Protein AF-A0A6N8YBC1-F1 (afdb_monomer)

Foldseek 3Di:
DDDDDPDDDPDPDDDPPPCPPDPLADPVVQVPDAQPVPRAGKDKDDPVLLVVQQVCLVVQNWAFQLRHTDNDRAPTFIAGPVRQWTQGQDPSRTPSDNRRITGSD

Radius of gyration: 21.23 Å; Cα contacts (8 Å, |Δi|>4): 149; chains: 1; bounding box: 29×79×27 Å

Mean predicted aligned error: 10.03 Å

Secondary structure (DSSP, 8-state):
-----------------------SS-HHHHHH-B-TTT-PBEEEPPHHHHHHHHHHHHHT--B-TTS-B--S---EEEEETT-SEEEEEETTEE---GGG-EE--

pLDDT: mean 83.58, std 16.97, range [42.56, 97.44]

Sequence (105 aa):
MRAEVSLHPCPKGSLLKPLIPKPMIDKELLEILVCPETGEPLEEAGREIIVRLNELVELGTLVDRSGERVSEKIEGGLICRGGEYLYPVRENIPILLIENSIPVA

Structure (mmCIF, N/CA/C/O backbone):
data_AF-A0A6N8YBC1-F1
#
_entry.id   AF-A0A6N8YBC1-F1
#
loop_
_atom_site.group_PDB
_atom_site.id
_atom_site.type_symbol
_atom_site.label_atom_id
_atom_site.label_alt_id
_atom_site.label_comp_id
_atom_site.label_asym_id
_atom_site.label_entity_id
_atom_site.label_seq_id
_atom_site.pdbx_PDB_ins_code
_atom_site.Cartn_x
_atom_site.Cartn_y
_atom_site.Cartn_z
_atom_site.occupancy
_atom_site.B_iso_or_equiv
_atom_site.auth_seq_id
_atom_site.auth_comp_id
_atom_site.auth_asym_id
_atom_site.auth_atom_id
_atom_site.pdbx_PDB_model_num
ATOM 1 N N . MET A 1 1 ? 3.494 69.374 3.883 1.00 45.59 1 MET A N 1
ATOM 2 C CA . MET A 1 1 ? 3.813 69.048 2.475 1.00 45.59 1 MET A CA 1
ATOM 3 C C . MET A 1 1 ? 4.323 67.613 2.439 1.00 45.59 1 MET A C 1
ATOM 5 O O . MET A 1 1 ? 5.166 67.278 3.257 1.00 45.59 1 MET A O 1
ATOM 9 N N . ARG A 1 2 ? 3.692 66.765 1.620 1.00 48.91 2 ARG A N 1
ATOM 10 C CA . ARG A 1 2 ? 3.859 65.301 1.531 1.00 48.91 2 ARG A CA 1
ATOM 11 C C . ARG A 1 2 ? 5.191 64.913 0.868 1.00 48.91 2 ARG A C 1
ATOM 13 O O . ARG A 1 2 ? 5.552 65.565 -0.103 1.00 48.91 2 ARG A O 1
ATOM 20 N N . ALA A 1 3 ? 5.814 63.816 1.308 1.00 43.88 3 ALA A N 1
ATOM 21 C CA . ALA A 1 3 ? 6.739 63.016 0.497 1.00 43.88 3 ALA A CA 1
ATOM 22 C C . ALA A 1 3 ? 6.691 61.531 0.934 1.00 43.88 3 ALA A C 1
ATOM 24 O O . ALA A 1 3 ? 7.202 61.156 1.982 1.00 43.88 3 ALA A O 1
ATOM 25 N N . GLU A 1 4 ? 5.931 60.757 0.156 1.00 48.25 4 GLU A N 1
ATOM 26 C CA . GLU A 1 4 ? 6.206 59.397 -0.344 1.00 48.25 4 GLU A CA 1
ATOM 27 C C . GLU A 1 4 ? 6.733 58.310 0.617 1.00 48.25 4 GLU A C 1
ATOM 29 O O . GLU A 1 4 ? 7.930 58.127 0.813 1.00 48.25 4 GLU A O 1
ATOM 34 N N . VAL A 1 5 ? 5.812 57.464 1.096 1.00 52.84 5 VAL A N 1
ATOM 35 C CA . VAL A 1 5 ? 6.126 56.076 1.464 1.00 52.84 5 VAL A CA 1
ATOM 36 C C . VAL A 1 5 ? 6.085 55.255 0.176 1.00 52.84 5 VAL A C 1
ATOM 38 O O . VAL A 1 5 ? 5.021 55.099 -0.424 1.00 52.84 5 VAL A O 1
ATOM 41 N N . SER A 1 6 ? 7.240 54.751 -0.260 1.00 49.44 6 SER A N 1
ATOM 42 C CA . SER A 1 6 ? 7.355 53.828 -1.391 1.00 49.44 6 SER A CA 1
ATOM 43 C C . SER A 1 6 ? 6.683 52.496 -1.042 1.00 49.44 6 SER A C 1
ATOM 45 O O . SER A 1 6 ? 7.277 51.595 -0.442 1.00 49.44 6 SER A O 1
ATOM 47 N N . LEU A 1 7 ? 5.400 52.389 -1.385 1.00 53.28 7 LEU A N 1
ATOM 48 C CA . LEU A 1 7 ? 4.708 51.116 -1.493 1.00 53.28 7 LEU A CA 1
ATOM 49 C C . LEU A 1 7 ? 5.316 50.384 -2.685 1.00 53.28 7 LEU A C 1
ATOM 51 O O . LEU A 1 7 ? 5.038 50.714 -3.835 1.00 53.28 7 LEU A O 1
ATOM 55 N N . HIS A 1 8 ? 6.144 49.384 -2.404 1.00 52.84 8 HIS A N 1
ATOM 56 C CA . HIS A 1 8 ? 6.523 48.415 -3.418 1.00 52.84 8 HIS A CA 1
ATOM 57 C C . HIS A 1 8 ? 5.252 47.639 -3.796 1.00 52.84 8 HIS A C 1
ATOM 59 O O . HIS A 1 8 ? 4.643 47.016 -2.918 1.00 52.84 8 HIS A O 1
ATOM 65 N N . PRO A 1 9 ? 4.799 47.673 -5.060 1.00 56.72 9 PRO A N 1
ATOM 66 C CA . PRO A 1 9 ? 3.679 46.853 -5.476 1.00 56.72 9 PRO A CA 1
ATOM 67 C C . PRO A 1 9 ? 4.141 45.396 -5.466 1.00 56.72 9 PRO A C 1
ATOM 69 O O . PRO A 1 9 ? 4.980 44.998 -6.268 1.00 56.72 9 PRO A O 1
ATOM 72 N N . CYS A 1 10 ? 3.596 44.590 -4.555 1.00 42.56 10 CYS A N 1
ATOM 73 C CA . CYS A 1 10 ? 3.669 43.141 -4.688 1.00 42.56 10 CYS A CA 1
ATOM 74 C C . CYS A 1 10 ? 2.859 42.774 -5.947 1.00 42.56 10 CYS A C 1
ATOM 76 O O . CYS A 1 10 ? 1.649 43.041 -5.968 1.00 42.56 10 CYS A O 1
ATOM 78 N N . PRO A 1 11 ? 3.481 42.255 -7.025 1.00 57.75 11 PRO A N 1
ATOM 79 C CA . PRO A 1 11 ? 2.772 42.002 -8.267 1.00 57.75 11 PRO A CA 1
ATOM 80 C C . PRO A 1 11 ? 1.825 40.824 -8.048 1.00 57.75 11 PRO A C 1
ATOM 82 O O . PRO A 1 11 ? 2.231 39.667 -7.973 1.00 57.75 11 PRO A O 1
ATOM 85 N N . LYS A 1 12 ? 0.529 41.125 -7.932 1.00 63.22 12 LYS A N 1
ATOM 86 C CA . LYS A 1 12 ? -0.527 40.121 -8.050 1.00 63.22 12 LYS A CA 1
ATOM 87 C C . LYS A 1 12 ? -0.493 39.588 -9.483 1.00 63.22 12 LYS A C 1
ATOM 89 O O . LYS A 1 12 ? -0.967 40.250 -10.399 1.00 63.22 12 LYS A O 1
ATOM 94 N N . GLY A 1 13 ? 0.098 38.410 -9.656 1.00 44.41 13 GLY A N 1
ATOM 95 C CA . GLY A 1 13 ? 0.232 37.719 -10.933 1.00 44.41 13 GLY A CA 1
ATOM 96 C C . GLY A 1 13 ? 0.072 36.218 -10.738 1.00 44.41 13 GLY A C 1
ATOM 97 O O . GLY A 1 13 ? 1.019 35.513 -10.415 1.00 44.41 13 GLY A O 1
ATOM 98 N N . SER A 1 14 ? -1.171 35.774 -10.891 1.00 55.38 14 SER A N 1
ATOM 99 C CA . SER A 1 14 ? -1.612 34.421 -11.228 1.00 55.38 14 SER A CA 1
ATOM 100 C C . SER A 1 14 ? -0.522 33.449 -11.706 1.00 55.38 14 SER A C 1
ATOM 102 O O . SER A 1 14 ? -0.029 33.554 -12.827 1.00 55.38 14 SER A O 1
ATOM 104 N N . LEU A 1 15 ? -0.283 32.404 -10.920 1.00 49.50 15 LEU A N 1
ATOM 105 C CA . LEU A 1 15 ? 0.135 31.105 -11.436 1.00 49.50 15 LEU A CA 1
ATOM 106 C C . LEU A 1 15 ? -0.837 30.066 -10.881 1.00 49.50 15 LEU A C 1
ATOM 108 O O . LEU A 1 15 ? -0.494 29.255 -10.025 1.00 49.50 15 LEU A O 1
ATOM 112 N N . LEU A 1 16 ? -2.069 30.085 -11.398 1.00 53.56 16 LEU A N 1
ATOM 113 C CA . LEU A 1 16 ? -2.849 28.856 -11.492 1.00 53.56 16 LEU A CA 1
ATOM 114 C C . LEU A 1 16 ? -2.107 27.966 -12.492 1.00 53.56 16 LEU A C 1
ATOM 116 O O . LEU A 1 16 ? -2.447 27.895 -13.670 1.00 53.56 16 LEU A O 1
ATOM 120 N N . LYS A 1 17 ? -1.025 27.337 -12.024 1.00 53.62 17 LYS A N 1
ATOM 121 C CA . LYS A 1 17 ? -0.533 26.123 -12.659 1.00 53.62 17 LYS A CA 1
ATOM 122 C C . LYS A 1 17 ? -1.728 25.165 -12.653 1.00 53.62 17 LYS A C 1
ATOM 124 O O . LYS A 1 17 ? -2.388 25.069 -11.613 1.00 53.62 17 LYS A O 1
ATOM 129 N N . PRO A 1 18 ? -2.038 24.480 -13.767 1.00 49.72 18 PRO A N 1
ATOM 130 C CA . PRO A 1 18 ? -2.936 23.345 -13.686 1.00 49.72 18 PRO A CA 1
ATOM 131 C C . PRO A 1 18 ? -2.382 22.469 -12.567 1.00 49.72 18 PRO A C 1
ATOM 133 O O . PRO A 1 18 ? -1.172 22.224 -12.535 1.00 49.72 18 PRO A O 1
ATOM 136 N N . LEU A 1 19 ? -3.227 22.069 -11.620 1.00 55.94 19 LEU A N 1
ATOM 137 C CA . LEU A 1 19 ? -2.871 21.028 -10.667 1.00 55.94 19 LEU A CA 1
ATOM 138 C C . LEU A 1 19 ? -2.742 19.745 -11.490 1.00 55.94 19 LEU A C 1
ATOM 140 O O . LEU A 1 19 ? -3.660 18.935 -11.555 1.00 55.94 19 LEU A O 1
ATOM 144 N N . ILE A 1 20 ? -1.615 19.608 -12.194 1.00 55.78 20 ILE A N 1
ATOM 145 C CA . ILE A 1 20 ? -1.0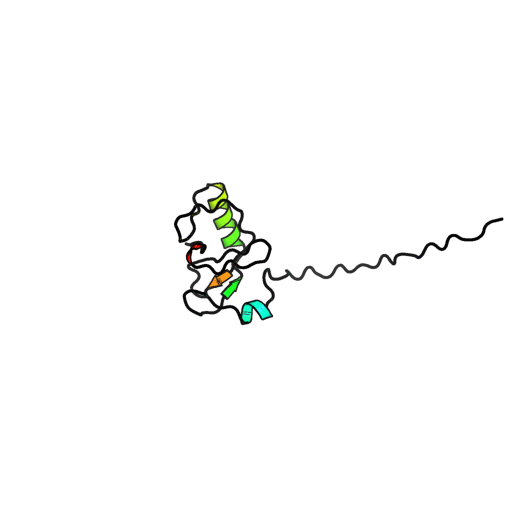85 18.315 -12.587 1.00 55.78 20 ILE A CA 1
ATOM 146 C C . ILE A 1 20 ? -1.104 17.541 -11.273 1.00 55.78 20 ILE A C 1
ATOM 148 O O . ILE A 1 20 ? -0.506 18.038 -10.310 1.00 55.78 20 ILE A O 1
ATOM 152 N N . PRO A 1 21 ? -1.851 16.428 -11.178 1.00 59.50 21 PRO A N 1
ATOM 153 C CA . PRO A 1 21 ? -1.852 15.617 -9.976 1.00 59.50 21 PRO A CA 1
ATOM 154 C C . PRO A 1 21 ? -0.393 15.332 -9.654 1.00 59.50 21 PRO A C 1
ATOM 156 O O . PRO A 1 21 ? 0.309 14.716 -10.460 1.00 59.50 21 PRO A O 1
ATOM 159 N N . LYS A 1 22 ? 0.098 15.909 -8.555 1.00 65.31 22 LYS A N 1
ATOM 160 C CA . LYS A 1 22 ? 1.461 15.645 -8.128 1.00 65.31 22 LYS A CA 1
ATOM 161 C C . LYS A 1 22 ? 1.453 14.165 -7.745 1.00 65.31 22 LYS A C 1
ATOM 163 O O . LYS A 1 22 ? 0.638 13.812 -6.890 1.00 65.31 22 LYS A O 1
ATOM 168 N N . PRO A 1 23 ? 2.261 13.319 -8.405 1.00 70.50 23 PRO A N 1
ATOM 169 C CA . PRO A 1 23 ? 2.374 11.932 -7.993 1.00 70.50 23 PRO A CA 1
ATOM 170 C C . PRO A 1 23 ? 2.815 11.927 -6.529 1.00 70.50 23 PRO A C 1
ATOM 172 O O . PRO A 1 23 ? 3.535 12.833 -6.086 1.00 70.50 23 PRO A O 1
ATOM 175 N N . MET A 1 24 ? 2.294 10.983 -5.755 1.00 78.75 24 MET A N 1
ATOM 176 C CA . MET A 1 24 ? 2.577 10.939 -4.320 1.00 78.75 24 MET A CA 1
ATOM 177 C C . MET A 1 24 ? 4.067 10.732 -4.076 1.00 78.75 24 MET A C 1
ATOM 179 O O . MET A 1 24 ? 4.621 11.288 -3.129 1.00 78.75 24 MET A O 1
ATOM 183 N N . ILE A 1 25 ? 4.705 9.99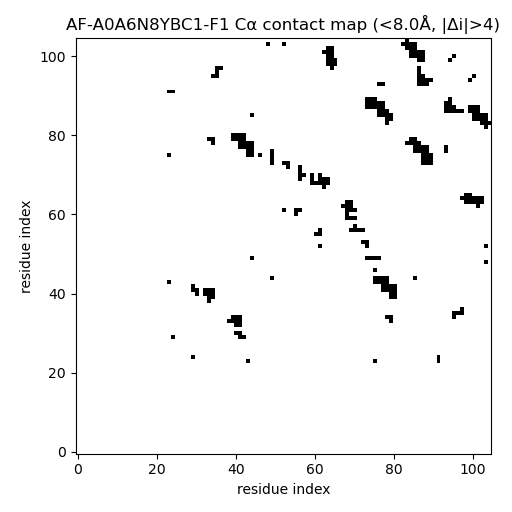1 -4.981 1.00 83.25 25 ILE A N 1
ATOM 184 C CA . ILE A 1 25 ? 6.141 9.769 -5.028 1.00 83.25 25 ILE A CA 1
ATOM 185 C C . ILE A 1 25 ? 6.681 10.352 -6.330 1.00 83.25 25 ILE A C 1
ATOM 187 O O . ILE A 1 25 ? 6.038 10.294 -7.375 1.00 83.25 25 ILE A O 1
ATOM 191 N N . ASP A 1 26 ? 7.864 10.960 -6.275 1.00 87.06 26 ASP A N 1
ATOM 192 C CA . ASP A 1 26 ? 8.515 11.449 -7.487 1.00 87.06 26 ASP A CA 1
ATOM 193 C C . ASP A 1 26 ? 8.723 10.296 -8.487 1.00 87.06 26 ASP A C 1
ATOM 195 O O . ASP A 1 26 ? 9.092 9.189 -8.095 1.00 87.06 26 ASP A O 1
ATOM 199 N N . LYS A 1 27 ? 8.462 10.531 -9.777 1.00 84.06 27 LYS A N 1
ATOM 200 C CA . LYS A 1 27 ? 8.499 9.463 -10.789 1.00 84.06 27 LYS A CA 1
ATOM 201 C C . LYS A 1 27 ? 9.897 8.886 -10.976 1.00 84.06 27 LYS A C 1
ATOM 203 O O . LYS A 1 27 ? 10.020 7.678 -11.124 1.00 84.06 27 LYS A O 1
ATOM 208 N N . GLU A 1 28 ? 10.930 9.725 -10.927 1.00 85.44 28 GLU A N 1
ATOM 209 C CA . GLU A 1 28 ? 12.318 9.272 -11.060 1.00 85.44 28 GLU A CA 1
ATOM 210 C C . GLU A 1 28 ? 12.717 8.419 -9.849 1.00 85.44 28 GLU A C 1
ATOM 212 O O . GLU A 1 28 ? 13.418 7.419 -9.985 1.00 85.44 28 GLU A O 1
ATOM 217 N N . LEU A 1 29 ? 12.209 8.769 -8.659 1.00 85.50 29 LEU A N 1
ATOM 218 C CA . LEU A 1 29 ? 12.366 7.947 -7.460 1.00 85.50 29 LEU A CA 1
ATOM 219 C C . LEU A 1 29 ? 11.608 6.618 -7.589 1.00 85.50 29 LEU A C 1
ATOM 221 O O . LEU A 1 29 ? 12.148 5.573 -7.245 1.00 85.50 29 LEU A O 1
ATOM 225 N N . LEU A 1 30 ? 10.372 6.627 -8.086 1.00 86.88 30 LEU A N 1
ATOM 226 C CA . LEU A 1 30 ? 9.590 5.401 -8.241 1.00 86.88 30 LEU A CA 1
ATOM 227 C C . LEU A 1 30 ? 10.255 4.412 -9.212 1.00 86.88 30 LEU A C 1
ATOM 229 O O . LEU A 1 30 ? 10.236 3.214 -8.954 1.00 86.88 30 LEU A O 1
ATOM 233 N N . GLU A 1 31 ? 10.900 4.903 -10.274 1.00 86.75 31 GLU A N 1
ATOM 234 C CA . GLU A 1 31 ? 11.624 4.076 -11.252 1.00 86.75 31 GLU A CA 1
ATOM 235 C C . GLU A 1 31 ? 12.835 3.330 -10.667 1.00 86.75 31 GLU A C 1
ATOM 237 O O . GLU A 1 31 ? 13.216 2.283 -11.194 1.00 86.75 31 GLU A O 1
ATOM 242 N N . ILE A 1 32 ? 13.439 3.835 -9.585 1.00 89.31 32 ILE A N 1
ATOM 243 C CA . ILE A 1 32 ? 14.557 3.163 -8.900 1.00 89.31 32 ILE A CA 1
ATOM 244 C C . ILE A 1 32 ? 14.106 2.268 -7.739 1.00 89.31 32 ILE A C 1
ATOM 246 O O . ILE A 1 32 ? 14.899 1.466 -7.243 1.00 89.31 32 ILE A O 1
ATOM 250 N N . LEU A 1 33 ? 12.861 2.415 -7.276 1.00 89.19 33 LEU A N 1
ATOM 251 C CA . LEU A 1 33 ? 12.302 1.612 -6.195 1.00 89.19 33 LEU A CA 1
ATOM 252 C C . LEU A 1 33 ? 11.742 0.292 -6.734 1.00 89.19 33 LEU A C 1
ATOM 254 O O . LEU A 1 33 ? 11.147 0.222 -7.807 1.00 89.19 33 LEU A O 1
ATOM 258 N N . VAL A 1 34 ? 11.895 -0.764 -5.939 1.00 92.94 34 VAL A N 1
ATOM 259 C CA . VAL A 1 34 ? 11.394 -2.104 -6.256 1.00 92.94 34 VAL A CA 1
ATOM 260 C C . VAL A 1 34 ? 10.639 -2.691 -5.074 1.00 92.94 34 VAL A C 1
ATOM 262 O O . VAL A 1 34 ? 10.853 -2.311 -3.921 1.00 92.94 34 VAL A O 1
ATOM 265 N N . CYS A 1 35 ? 9.762 -3.643 -5.372 1.00 92.25 35 CYS A N 1
ATOM 266 C CA . CYS A 1 35 ? 9.042 -4.439 -4.396 1.00 92.25 35 CYS A CA 1
ATOM 267 C C . CYS A 1 35 ? 10.044 -5.143 -3.462 1.00 92.25 35 CYS A C 1
ATOM 269 O O . CYS A 1 35 ? 10.890 -5.892 -3.959 1.00 92.25 35 CYS A O 1
ATOM 271 N N . PRO A 1 36 ? 9.971 -4.960 -2.131 1.00 91.94 36 PRO A N 1
ATOM 272 C CA . PRO A 1 36 ? 10.942 -5.553 -1.208 1.00 91.94 36 PRO A CA 1
ATOM 273 C C . PRO A 1 36 ? 10.858 -7.087 -1.138 1.00 91.94 36 PRO A C 1
ATOM 275 O O . PRO A 1 36 ? 11.807 -7.724 -0.692 1.00 91.94 36 PRO A O 1
ATOM 278 N N . GLU A 1 37 ? 9.745 -7.687 -1.575 1.00 90.06 37 GLU A N 1
ATOM 279 C CA . GLU A 1 37 ? 9.554 -9.143 -1.587 1.00 90.06 37 GLU A CA 1
ATOM 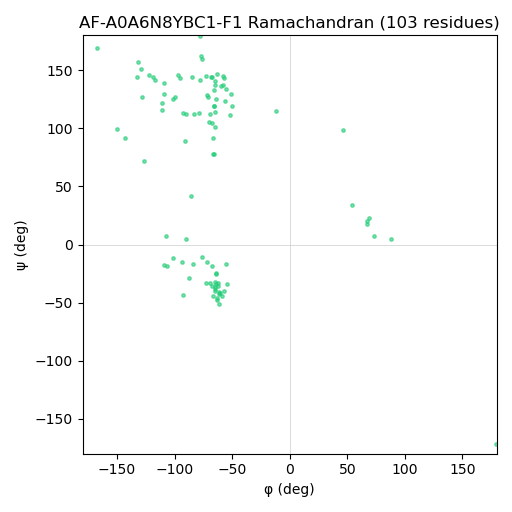280 C C . GLU A 1 37 ? 9.960 -9.793 -2.919 1.00 90.06 37 GLU A C 1
ATOM 282 O O . GLU A 1 37 ? 10.621 -10.830 -2.917 1.00 90.06 37 GLU A O 1
ATOM 287 N N . THR A 1 38 ? 9.590 -9.194 -4.057 1.00 90.00 38 THR A N 1
ATOM 288 C CA . THR A 1 38 ? 9.765 -9.816 -5.385 1.00 90.00 38 THR A CA 1
ATOM 289 C C . THR A 1 38 ? 10.845 -9.166 -6.249 1.00 90.00 38 THR A C 1
ATOM 291 O O . THR A 1 38 ? 11.293 -9.770 -7.222 1.00 90.00 38 THR A O 1
ATOM 294 N N . GLY A 1 39 ? 11.266 -7.938 -5.931 1.00 90.75 39 GLY A N 1
ATOM 295 C CA . GLY A 1 39 ? 12.154 -7.134 -6.775 1.00 90.75 39 GLY A CA 1
ATOM 296 C C . GLY A 1 39 ? 11.488 -6.561 -8.034 1.00 90.75 39 GLY A C 1
ATOM 297 O O . G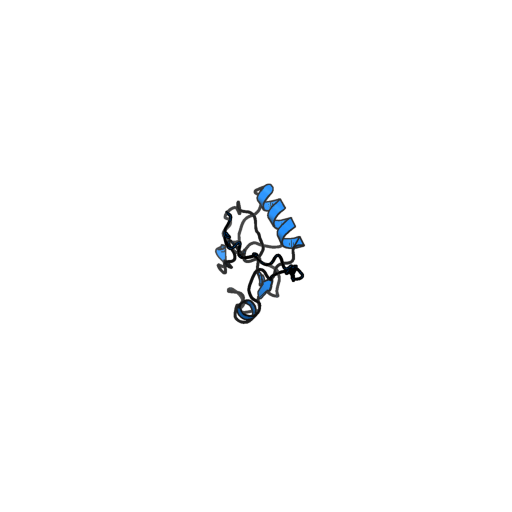LY A 1 39 ? 12.174 -5.987 -8.877 1.00 90.75 39 GLY A O 1
ATOM 298 N N . GLU A 1 40 ? 10.170 -6.708 -8.187 1.00 90.44 40 GLU A N 1
ATOM 299 C CA . GLU A 1 40 ? 9.420 -6.155 -9.320 1.00 90.44 40 GLU A CA 1
ATOM 300 C C . GLU A 1 40 ? 9.173 -4.641 -9.185 1.00 90.44 40 GLU A C 1
ATOM 302 O O . GLU A 1 40 ? 9.246 -4.103 -8.077 1.00 90.44 40 GLU A O 1
ATOM 307 N N . PRO A 1 41 ? 8.837 -3.937 -10.283 1.00 91.81 41 PRO A N 1
ATOM 308 C CA . PRO A 1 41 ? 8.469 -2.525 -10.228 1.00 91.81 41 PRO A CA 1
ATOM 309 C C . PRO A 1 41 ? 7.277 -2.252 -9.304 1.00 91.81 41 PRO A C 1
ATOM 311 O O . PRO A 1 41 ? 6.336 -3.050 -9.221 1.00 91.81 41 PRO A O 1
ATOM 314 N N . LEU A 1 42 ? 7.320 -1.092 -8.650 1.00 93.31 42 LEU A N 1
ATOM 315 C CA . LEU A 1 42 ? 6.228 -0.548 -7.849 1.00 93.31 42 LEU A CA 1
ATOM 316 C C . LEU A 1 42 ? 5.408 0.457 -8.663 1.00 93.31 42 LEU A C 1
ATOM 318 O O . LEU A 1 42 ? 5.944 1.214 -9.470 1.00 93.31 42 LEU A O 1
ATOM 322 N N . GLU A 1 43 ? 4.106 0.493 -8.405 1.00 92.62 43 GLU A N 1
ATOM 323 C CA . GLU A 1 43 ? 3.162 1.432 -9.012 1.00 92.62 43 GLU A CA 1
ATOM 324 C C . GLU A 1 43 ? 2.332 2.118 -7.919 1.00 92.62 43 GLU A C 1
ATOM 326 O O . GLU A 1 43 ? 2.100 1.547 -6.853 1.00 92.62 43 GLU A O 1
ATOM 331 N N . GLU A 1 44 ? 1.876 3.350 -8.158 1.00 92.75 44 GLU A N 1
ATOM 332 C CA . GLU A 1 44 ? 0.961 4.018 -7.226 1.00 92.75 44 GLU A CA 1
ATOM 333 C C . GLU A 1 44 ? -0.389 3.293 -7.184 1.00 92.75 44 GLU A C 1
ATOM 335 O O . GLU A 1 44 ? -0.992 2.983 -8.214 1.00 92.75 44 GLU A O 1
ATOM 340 N N . ALA A 1 45 ? -0.893 3.055 -5.977 1.00 93.62 45 ALA A N 1
ATOM 341 C CA . ALA A 1 45 ? -2.193 2.449 -5.774 1.00 93.62 45 ALA A CA 1
ATOM 342 C C . ALA A 1 45 ? -3.313 3.360 -6.296 1.00 93.62 45 ALA A C 1
ATOM 344 O O . ALA A 1 45 ? -3.347 4.569 -6.049 1.00 93.62 45 ALA A O 1
ATOM 345 N N . GLY A 1 46 ? -4.288 2.761 -6.978 1.00 91.50 46 GLY A N 1
ATOM 346 C CA . GLY A 1 46 ? -5.477 3.474 -7.428 1.00 91.50 46 GLY A CA 1
ATOM 347 C C . GLY A 1 46 ? -6.304 4.011 -6.256 1.00 91.50 46 GLY A C 1
ATOM 348 O O . GLY A 1 46 ? -6.423 3.376 -5.209 1.00 91.50 46 GLY A O 1
ATOM 349 N N . ARG A 1 47 ? -6.952 5.165 -6.453 1.00 91.56 47 ARG A N 1
ATOM 350 C CA . ARG A 1 47 ? -7.799 5.804 -5.425 1.00 91.56 47 ARG A CA 1
ATOM 351 C C . ARG A 1 47 ? -8.896 4.889 -4.879 1.00 91.56 47 ARG A C 1
ATOM 353 O O . ARG A 1 47 ? -9.218 4.980 -3.703 1.00 91.56 47 ARG A O 1
ATOM 360 N N . GLU A 1 48 ? -9.451 4.013 -5.710 1.00 92.81 48 GLU A N 1
ATOM 361 C CA . GLU A 1 48 ? -10.499 3.064 -5.310 1.00 92.81 48 GLU A CA 1
ATOM 362 C C . GLU A 1 48 ? -10.014 2.092 -4.225 1.00 92.81 48 GLU A C 1
ATOM 364 O O . GLU A 1 48 ? -10.726 1.854 -3.251 1.00 92.81 48 GLU A O 1
ATOM 369 N N . ILE A 1 49 ? -8.771 1.609 -4.342 1.00 94.25 49 ILE A N 1
ATOM 370 C CA . ILE A 1 49 ? -8.132 0.750 -3.337 1.00 94.25 49 ILE A CA 1
ATOM 371 C C . ILE A 1 49 ? -7.987 1.520 -2.023 1.00 94.25 49 ILE A C 1
ATOM 373 O O . ILE A 1 49 ? -8.370 1.026 -0.967 1.00 94.25 49 ILE A O 1
ATOM 377 N N . ILE A 1 50 ? -7.487 2.756 -2.089 1.00 95.31 50 ILE A N 1
ATOM 378 C CA . ILE A 1 50 ? -7.280 3.601 -0.907 1.00 95.31 50 ILE A CA 1
ATOM 379 C C . ILE A 1 50 ? -8.596 3.889 -0.180 1.00 95.31 50 ILE A C 1
ATOM 381 O O . ILE A 1 50 ? -8.647 3.823 1.047 1.00 95.31 50 ILE A O 1
ATOM 385 N N . VAL A 1 51 ? -9.668 4.187 -0.917 1.00 96.00 51 VAL A N 1
ATOM 386 C CA . VAL A 1 51 ? -10.999 4.409 -0.336 1.00 96.00 51 VAL A CA 1
ATOM 387 C C . VAL A 1 51 ? -11.487 3.148 0.375 1.00 96.00 51 VAL A C 1
ATOM 389 O O . VAL A 1 51 ? -11.803 3.219 1.560 1.00 96.00 51 VAL A O 1
ATOM 392 N N . ARG A 1 52 ? -11.456 1.991 -0.298 1.00 95.94 52 ARG A N 1
ATOM 393 C CA . ARG A 1 52 ? -11.888 0.713 0.285 1.00 95.94 52 ARG A CA 1
ATOM 394 C C . ARG A 1 52 ? -11.100 0.347 1.543 1.00 95.94 52 ARG A C 1
ATOM 396 O O . ARG A 1 52 ? -11.684 -0.070 2.538 1.00 95.94 52 ARG A O 1
ATOM 403 N N . LEU A 1 53 ? -9.776 0.501 1.527 1.00 96.56 53 LEU A N 1
ATOM 404 C CA . LEU A 1 53 ? -8.962 0.209 2.707 1.00 96.56 53 LEU A CA 1
ATOM 405 C C . LEU A 1 53 ? -9.290 1.157 3.866 1.00 96.56 53 LEU A C 1
ATOM 407 O O . LEU A 1 53 ? -9.396 0.710 5.004 1.00 96.56 53 LEU A O 1
ATOM 411 N N . ASN A 1 54 ? -9.509 2.445 3.595 1.00 97.31 54 ASN A N 1
ATOM 412 C CA . ASN A 1 54 ? -9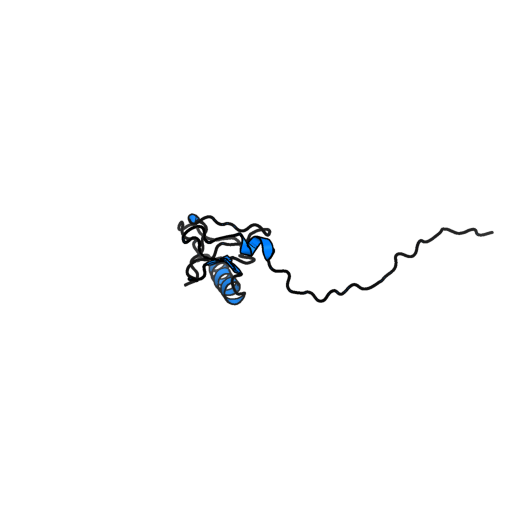.890 3.400 4.635 1.00 97.31 54 ASN A CA 1
ATOM 413 C C . ASN A 1 54 ? -11.267 3.102 5.249 1.00 97.31 54 ASN A C 1
ATOM 415 O O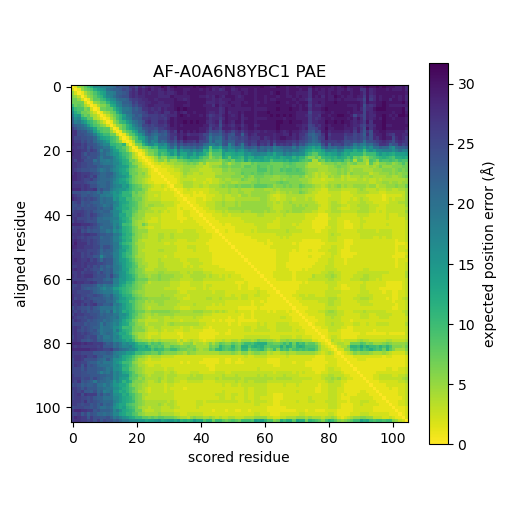 . ASN A 1 54 ? -11.434 3.311 6.447 1.00 97.31 54 ASN A O 1
ATOM 419 N N . GLU A 1 55 ? -12.224 2.561 4.492 1.00 97.44 55 GLU A N 1
ATOM 420 C CA . GLU A 1 55 ? -13.488 2.066 5.062 1.00 97.44 55 GLU A CA 1
ATOM 421 C C . GLU A 1 55 ? -13.229 0.945 6.086 1.00 97.44 55 GLU A C 1
ATOM 423 O O . GLU A 1 55 ? -13.802 0.942 7.174 1.00 97.44 55 GLU A O 1
ATOM 428 N N . LEU A 1 56 ? -12.304 0.024 5.790 1.00 96.88 56 LEU A N 1
ATOM 429 C CA . LEU A 1 56 ? -11.912 -1.045 6.717 1.00 96.88 56 LEU A CA 1
ATOM 430 C C . LEU A 1 56 ? -11.139 -0.522 7.940 1.00 96.88 56 LEU A C 1
ATOM 432 O O . LEU A 1 56 ? -11.280 -1.086 9.028 1.00 96.88 56 LEU A O 1
ATOM 436 N N . VAL A 1 57 ? -10.343 0.544 7.787 1.00 96.94 57 VAL A N 1
ATOM 437 C CA . VAL A 1 57 ? -9.708 1.254 8.916 1.00 96.94 57 VAL A CA 1
ATOM 438 C C . VAL A 1 57 ? -10.775 1.860 9.824 1.00 96.94 57 VAL A C 1
ATOM 440 O O . VAL A 1 57 ? -10.716 1.683 11.039 1.00 96.94 57 VAL A O 1
ATOM 443 N N . GLU A 1 58 ? -11.782 2.524 9.253 1.00 97.19 58 GLU A N 1
ATOM 444 C CA . GLU A 1 58 ? -12.878 3.141 10.012 1.00 97.19 58 GLU A CA 1
ATOM 445 C C . GLU A 1 58 ? -13.735 2.101 10.750 1.00 97.19 58 GLU A C 1
ATOM 447 O O . GLU A 1 58 ? -14.131 2.324 11.894 1.00 97.19 58 GLU A O 1
ATOM 452 N N . LEU A 1 59 ? -13.953 0.928 10.146 1.00 96.88 59 LEU A N 1
ATOM 453 C CA . LEU A 1 59 ? -14.577 -0.224 10.809 1.00 96.88 59 LEU A CA 1
ATOM 454 C C . LEU A 1 59 ? -13.658 -0.892 11.845 1.00 96.88 59 LEU A C 1
ATOM 456 O O . LEU A 1 59 ? -14.114 -1.685 12.672 1.00 96.88 59 LEU A O 1
ATOM 460 N N . GLY A 1 60 ? -12.358 -0.591 11.810 1.00 96.69 60 GLY A N 1
ATOM 461 C CA . GLY A 1 60 ? -11.350 -1.204 12.661 1.00 96.69 60 GLY A CA 1
ATOM 462 C C . GLY A 1 60 ? -11.092 -2.677 12.337 1.00 96.69 60 GLY A C 1
ATOM 463 O O . GLY A 1 60 ? -10.659 -3.431 13.202 1.00 96.69 60 GLY A O 1
ATOM 464 N N . THR A 1 61 ? -11.394 -3.125 11.124 1.00 96.62 61 THR A N 1
ATOM 465 C CA . THR A 1 61 ? -11.202 -4.522 10.708 1.00 96.62 61 THR A CA 1
ATOM 466 C C . THR A 1 61 ? -9.953 -4.717 9.865 1.00 96.62 61 THR A C 1
ATOM 468 O O . THR A 1 61 ? -9.565 -5.858 9.629 1.00 96.62 61 THR A O 1
ATOM 471 N N . LEU A 1 62 ? -9.326 -3.631 9.403 1.00 97.31 62 LEU A N 1
ATOM 472 C CA . LEU A 1 62 ? -8.099 -3.723 8.625 1.00 97.31 62 LEU A CA 1
ATOM 473 C C . LEU A 1 62 ? -6.918 -4.128 9.511 1.00 97.31 62 LEU A C 1
ATOM 475 O O . LEU A 1 62 ? -6.644 -3.494 10.534 1.00 97.31 62 LEU A O 1
ATOM 479 N N . VAL A 1 63 ? -6.199 -5.155 9.072 1.00 96.94 63 VAL A N 1
ATOM 480 C CA . VAL A 1 63 ? -4.929 -5.587 9.653 1.00 96.94 63 VAL A CA 1
ATOM 481 C C . VAL A 1 63 ? -3.850 -5.565 8.582 1.00 96.94 63 VAL A C 1
ATOM 483 O O . VAL A 1 63 ? -4.133 -5.813 7.407 1.00 96.94 63 VAL A O 1
ATOM 486 N N . ASP A 1 64 ? -2.628 -5.242 8.983 1.00 96.75 64 ASP A N 1
ATOM 487 C CA . ASP A 1 64 ? -1.466 -5.420 8.123 1.00 96.75 64 ASP A CA 1
ATOM 488 C C . ASP A 1 64 ? -1.025 -6.894 8.095 1.00 96.75 64 ASP A C 1
ATOM 490 O O . ASP A 1 64 ? -1.627 -7.775 8.721 1.00 96.75 64 ASP A O 1
ATOM 494 N N . ARG A 1 65 ? 0.026 -7.188 7.330 1.00 94.81 65 ARG A N 1
ATOM 495 C CA . ARG A 1 65 ? 0.561 -8.542 7.168 1.00 94.81 65 ARG A CA 1
ATOM 496 C C . ARG A 1 65 ? 1.117 -9.123 8.470 1.00 94.81 65 ARG A C 1
ATOM 498 O O . ARG A 1 65 ? 1.149 -10.346 8.604 1.00 94.81 65 ARG A O 1
ATOM 505 N N . SER A 1 66 ? 1.533 -8.286 9.420 1.00 95.44 66 SER A N 1
ATOM 506 C CA . SER A 1 66 ? 1.948 -8.724 10.756 1.00 95.44 66 SER A CA 1
ATOM 507 C C . SER A 1 66 ? 0.769 -9.081 11.673 1.00 95.44 66 SER A C 1
ATOM 509 O O . SER A 1 66 ? 0.966 -9.714 12.709 1.00 95.44 66 SER A O 1
ATOM 511 N N . GLY A 1 67 ? -0.462 -8.751 11.266 1.00 95.88 67 GLY A N 1
ATOM 512 C CA . GLY A 1 67 ? -1.679 -8.955 12.050 1.00 95.88 67 GLY A CA 1
ATOM 513 C C . GLY A 1 67 ? -2.011 -7.783 12.976 1.00 95.88 67 GLY A C 1
ATOM 514 O O . GLY A 1 67 ? -2.983 -7.862 13.730 1.00 95.88 67 GLY A O 1
ATOM 515 N N . GLU A 1 68 ? -1.244 -6.695 12.912 1.00 96.69 68 GLU A N 1
ATOM 516 C CA . GLU A 1 68 ? -1.488 -5.481 13.682 1.00 96.69 68 GLU A CA 1
ATOM 517 C C . GLU A 1 68 ? -2.617 -4.665 13.045 1.00 96.69 68 GLU A C 1
ATOM 519 O O . GLU A 1 68 ? -2.751 -4.571 11.821 1.00 96.69 68 GLU A O 1
ATOM 524 N N . ARG A 1 69 ? -3.468 -4.062 13.883 1.00 96.69 69 ARG A N 1
ATOM 525 C CA . ARG A 1 69 ? -4.594 -3.259 13.393 1.00 96.69 69 ARG A CA 1
ATOM 526 C C . ARG A 1 69 ? -4.076 -1.962 12.781 1.00 96.69 69 ARG A C 1
ATOM 528 O O . ARG A 1 69 ? -3.443 -1.154 13.459 1.00 96.69 69 ARG A O 1
ATOM 535 N N . VAL A 1 70 ? -4.483 -1.693 11.547 1.00 96.38 70 VAL A N 1
ATOM 536 C CA . VAL A 1 70 ? -4.254 -0.394 10.914 1.00 96.38 70 VAL A CA 1
ATOM 537 C C . VAL A 1 70 ? -5.297 0.592 11.440 1.00 96.38 70 VAL A C 1
ATOM 539 O O . VAL A 1 70 ? -6.492 0.434 11.199 1.00 96.38 70 VAL A O 1
ATOM 542 N N . SER A 1 71 ? -4.853 1.593 12.199 1.00 94.94 71 SER A N 1
ATOM 543 C CA . SER A 1 71 ? -5.718 2.607 12.828 1.00 94.94 71 SER A CA 1
ATOM 544 C C . SER A 1 71 ? -5.644 3.981 12.160 1.00 94.94 71 SER A C 1
ATOM 546 O O . SER A 1 71 ? -6.528 4.817 12.337 1.00 94.94 71 SER A O 1
ATOM 548 N N . GLU A 1 72 ? -4.590 4.219 11.391 1.00 94.38 72 GLU A N 1
ATOM 549 C CA . GLU A 1 72 ? -4.344 5.479 10.706 1.00 94.38 72 GLU A CA 1
ATOM 550 C C . GLU A 1 72 ? -4.852 5.429 9.267 1.00 94.38 72 GLU A C 1
ATOM 552 O O . GLU A 1 72 ? -4.738 4.405 8.586 1.00 94.38 72 GLU A O 1
ATOM 557 N N . LYS A 1 73 ? -5.386 6.561 8.796 1.00 94.38 73 LYS A N 1
ATOM 558 C CA . LYS A 1 73 ? -5.850 6.681 7.416 1.00 94.38 73 LYS A CA 1
ATOM 559 C C . LYS A 1 73 ? -4.690 6.549 6.441 1.00 94.38 73 LYS A C 1
ATOM 561 O O . LYS A 1 73 ? -3.609 7.092 6.644 1.00 94.38 73 LYS A O 1
ATOM 566 N N . ILE A 1 74 ? -4.960 5.855 5.348 1.00 94.81 74 ILE A N 1
ATOM 567 C CA . ILE A 1 74 ? -4.019 5.651 4.259 1.00 94.81 74 ILE A CA 1
ATOM 568 C C . ILE A 1 74 ? -4.225 6.798 3.273 1.00 94.81 74 ILE A C 1
ATOM 570 O O . ILE A 1 74 ? -5.278 6.899 2.645 1.00 94.81 74 ILE A O 1
ATOM 574 N N . GLU A 1 75 ? -3.234 7.677 3.155 1.00 92.19 75 GLU A N 1
ATOM 575 C CA . GLU A 1 75 ? -3.251 8.786 2.188 1.00 92.19 75 GLU A CA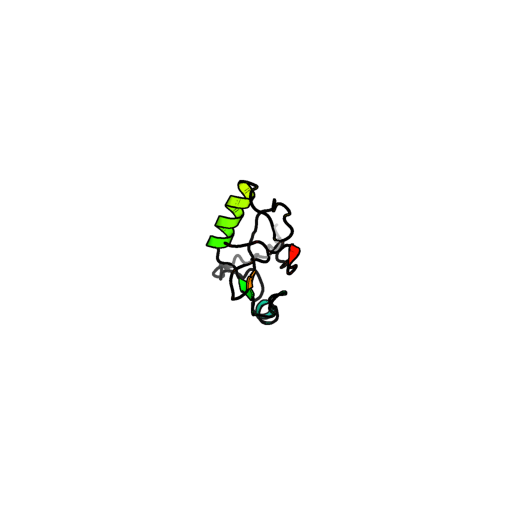 1
ATOM 576 C C . GLU A 1 75 ? -3.031 8.271 0.761 1.00 92.19 75 GLU A C 1
ATOM 578 O O . GLU A 1 75 ? -3.604 8.782 -0.200 1.00 92.19 75 GLU A O 1
ATOM 583 N N . GLY A 1 76 ? -2.230 7.213 0.647 1.00 93.50 76 GLY A N 1
ATOM 584 C CA . GLY A 1 76 ? -1.981 6.460 -0.568 1.00 93.50 76 GLY A CA 1
ATOM 585 C C . GLY A 1 76 ? -0.997 5.328 -0.318 1.00 93.50 76 GLY A C 1
ATOM 586 O O . GLY A 1 76 ? -0.647 5.026 0.824 1.00 93.50 76 GLY A O 1
ATOM 587 N N . GLY A 1 77 ? -0.553 4.679 -1.385 1.00 94.81 77 GLY A N 1
ATOM 588 C CA . GLY A 1 77 ? 0.317 3.520 -1.265 1.00 94.81 77 GLY A 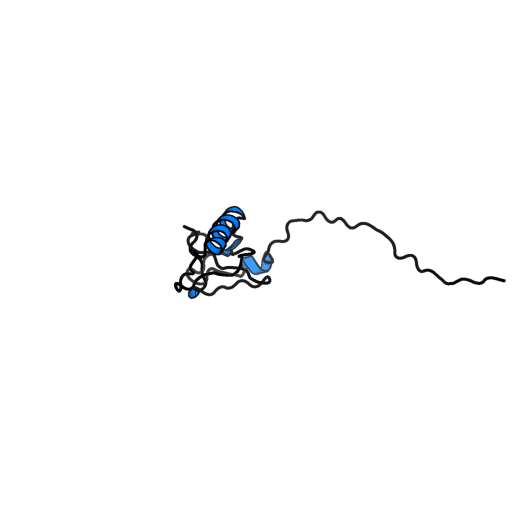CA 1
ATOM 589 C C . GLY A 1 77 ? 0.952 3.124 -2.581 1.00 94.81 77 GLY A C 1
ATOM 590 O O . GLY A 1 77 ? 0.566 3.616 -3.640 1.00 94.81 77 GLY A O 1
ATOM 591 N N . LEU A 1 78 ? 1.920 2.224 -2.488 1.00 95.31 78 LEU A N 1
ATOM 592 C CA . LEU A 1 78 ? 2.563 1.573 -3.619 1.00 95.31 78 LEU A CA 1
ATOM 593 C C . LEU A 1 78 ? 2.138 0.105 -3.663 1.00 95.31 78 LEU A C 1
ATOM 595 O O . LEU A 1 78 ? 2.065 -0.545 -2.624 1.00 95.31 78 LEU A O 1
ATOM 599 N N . ILE A 1 79 ? 1.877 -0.422 -4.851 1.00 94.56 79 ILE A N 1
ATOM 600 C CA . ILE A 1 79 ? 1.560 -1.833 -5.090 1.00 94.56 79 ILE A CA 1
ATOM 601 C C . ILE A 1 79 ? 2.613 -2.438 -6.018 1.00 94.56 79 ILE A C 1
ATOM 603 O O . ILE A 1 79 ? 3.117 -1.765 -6.916 1.00 94.56 79 ILE A O 1
ATOM 607 N N . CYS A 1 80 ? 2.962 -3.706 -5.806 1.00 91.44 80 CYS A N 1
ATOM 608 C CA . CYS A 1 80 ? 3.792 -4.443 -6.765 1.00 91.44 80 CYS A CA 1
ATOM 609 C C . CYS A 1 80 ? 2.932 -4.847 -7.971 1.00 91.44 80 CYS A C 1
ATOM 611 O O . CYS A 1 80 ? 1.710 -4.937 -7.853 1.00 91.44 80 CYS A O 1
ATOM 613 N N . ARG A 1 81 ? 3.551 -5.145 -9.120 1.00 78.25 81 ARG A N 1
ATOM 614 C CA . ARG A 1 81 ? 2.845 -5.527 -10.362 1.00 78.25 81 ARG A CA 1
ATOM 615 C C . ARG A 1 81 ? 1.888 -6.737 -10.215 1.00 78.25 81 ARG A C 1
ATOM 617 O O . ARG A 1 81 ? 1.004 -6.904 -11.051 1.00 78.25 81 ARG A O 1
ATOM 624 N N . GLY A 1 82 ? 2.004 -7.537 -9.149 1.00 74.12 82 GLY A N 1
ATOM 625 C CA . GLY A 1 82 ? 1.052 -8.601 -8.781 1.00 74.12 82 GLY A CA 1
ATOM 626 C C . GLY A 1 82 ? -0.184 -8.156 -7.977 1.00 74.12 82 GLY A C 1
ATOM 627 O O . GLY A 1 82 ? -1.163 -8.891 -7.921 1.00 74.12 82 GLY A O 1
ATOM 628 N N . GLY A 1 83 ? -0.170 -6.958 -7.384 1.00 76.75 83 GLY A N 1
ATOM 629 C CA . GLY A 1 83 ? -1.346 -6.320 -6.783 1.00 76.75 83 GLY A CA 1
ATOM 630 C C . GLY A 1 83 ? -1.930 -6.992 -5.535 1.00 76.75 83 GLY A C 1
ATOM 631 O O . GLY A 1 83 ? -3.090 -6.743 -5.240 1.00 76.75 83 GLY A O 1
ATOM 632 N N . GLU A 1 84 ? -1.178 -7.832 -4.815 1.00 88.69 84 GLU A N 1
ATOM 633 C CA . GLU A 1 84 ? -1.679 -8.542 -3.618 1.00 88.69 84 GLU A CA 1
ATOM 634 C C . GLU A 1 84 ? -1.517 -7.745 -2.317 1.00 88.69 84 GLU A C 1
ATOM 636 O O . GLU A 1 84 ? -2.320 -7.880 -1.388 1.00 88.69 84 GLU A O 1
ATOM 641 N N . TYR A 1 85 ? -0.498 -6.885 -2.265 1.00 93.75 85 TYR A N 1
ATOM 642 C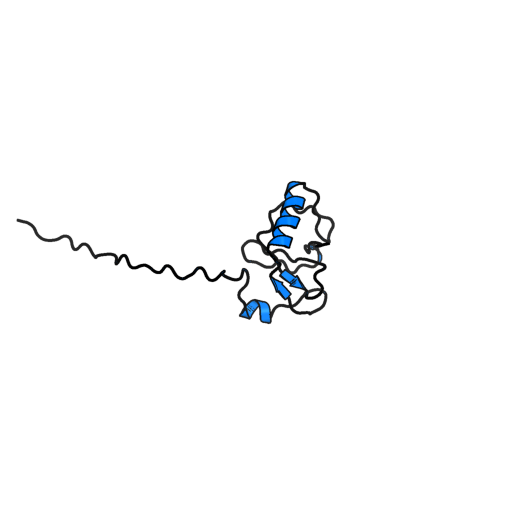 CA . TYR A 1 85 ? -0.158 -6.084 -1.097 1.00 93.75 85 TYR A CA 1
ATOM 643 C C . TYR A 1 85 ? 0.086 -4.624 -1.470 1.00 93.75 85 TYR A C 1
ATOM 645 O O . TYR A 1 85 ? 0.660 -4.312 -2.517 1.00 93.75 85 TYR A O 1
ATOM 653 N N . LEU A 1 86 ? -0.322 -3.741 -0.565 1.00 96.19 86 LEU A N 1
ATOM 654 C CA . LEU A 1 86 ? -0.085 -2.309 -0.600 1.00 96.19 86 LEU A CA 1
ATOM 655 C C . LEU A 1 86 ? 0.924 -1.916 0.478 1.00 96.19 86 LEU A C 1
ATOM 657 O O . LEU A 1 86 ? 0.754 -2.227 1.654 1.00 96.19 86 LEU A O 1
ATOM 661 N N . TYR A 1 87 ? 1.949 -1.173 0.080 1.00 95.75 87 TYR A N 1
ATOM 662 C CA . TYR A 1 87 ? 2.882 -0.500 0.974 1.00 95.75 87 TYR A CA 1
ATOM 663 C C . TYR A 1 87 ? 2.384 0.927 1.213 1.00 95.75 87 TYR A C 1
ATOM 665 O O . TYR A 1 87 ? 2.339 1.714 0.263 1.00 95.75 87 TYR A O 1
ATOM 673 N N . PRO A 1 88 ? 1.963 1.285 2.437 1.00 95.56 88 PRO A N 1
ATOM 674 C CA . PRO A 1 88 ? 1.376 2.592 2.690 1.00 95.56 88 PRO A CA 1
ATOM 675 C C . PRO A 1 88 ? 2.421 3.704 2.553 1.00 95.56 88 PRO A C 1
ATOM 677 O O . PRO A 1 88 ? 3.583 3.549 2.936 1.00 95.56 88 PRO A O 1
ATOM 680 N N . VAL A 1 89 ? 1.987 4.851 2.038 1.00 93.50 89 VAL A N 1
ATOM 681 C CA . VAL A 1 89 ? 2.751 6.100 2.066 1.00 93.50 89 VAL A CA 1
ATOM 682 C C . VAL A 1 89 ? 2.191 6.957 3.191 1.00 93.50 89 VAL A C 1
ATOM 684 O O . VAL A 1 89 ? 0.990 7.223 3.232 1.00 93.50 89 VAL A O 1
ATOM 687 N N . ARG A 1 90 ? 3.062 7.380 4.107 1.00 89.94 90 ARG A N 1
ATOM 688 C CA . ARG A 1 90 ? 2.702 8.200 5.270 1.00 89.94 90 ARG A CA 1
ATOM 689 C C . ARG A 1 90 ? 3.610 9.406 5.309 1.00 89.94 90 ARG A C 1
ATOM 691 O O . ARG A 1 90 ? 4.821 9.247 5.209 1.00 89.94 90 ARG A O 1
ATOM 698 N N . GLU A 1 91 ? 3.037 10.602 5.389 1.00 88.06 91 GLU A N 1
ATOM 699 C CA . GLU A 1 91 ? 3.812 11.849 5.379 1.00 88.06 91 GLU A CA 1
ATOM 700 C C . GLU A 1 91 ? 4.761 11.955 4.164 1.00 88.06 91 GLU A C 1
ATOM 702 O O . GLU A 1 91 ? 5.833 12.551 4.239 1.00 88.06 91 GLU A O 1
ATOM 707 N N . ASN A 1 92 ? 4.353 11.412 3.009 1.00 84.69 92 ASN A N 1
ATOM 708 C CA . ASN A 1 92 ? 5.159 11.294 1.778 1.00 84.69 92 ASN A CA 1
ATOM 709 C C . ASN A 1 92 ? 6.366 10.336 1.872 1.00 84.69 92 ASN A C 1
ATOM 711 O O . ASN A 1 92 ? 7.257 10.386 1.025 1.00 84.69 92 ASN A O 1
ATOM 715 N N . ILE A 1 93 ? 6.398 9.444 2.864 1.00 88.88 93 ILE A N 1
ATOM 716 C CA . ILE A 1 93 ? 7.434 8.421 3.032 1.00 88.88 93 ILE A CA 1
ATOM 717 C C . ILE A 1 93 ? 6.817 7.037 2.765 1.00 88.88 93 ILE A C 1
ATOM 719 O O . ILE A 1 93 ? 5.921 6.615 3.503 1.00 88.88 93 ILE A O 1
ATOM 723 N N . PRO A 1 94 ? 7.262 6.310 1.720 1.00 91.88 94 PRO A N 1
ATOM 724 C CA . PRO A 1 94 ? 6.884 4.916 1.512 1.00 91.88 94 PRO A CA 1
ATOM 725 C C . PRO A 1 94 ? 7.397 4.024 2.638 1.00 91.88 94 PRO A C 1
ATOM 727 O O . PRO A 1 94 ? 8.601 3.967 2.897 1.00 91.88 94 PRO A O 1
ATOM 730 N N . ILE A 1 95 ? 6.498 3.272 3.266 1.00 94.62 95 ILE A N 1
ATOM 731 C CA . ILE A 1 95 ? 6.878 2.246 4.237 1.00 94.62 95 ILE A CA 1
ATOM 732 C C . ILE A 1 95 ? 7.044 0.924 3.482 1.00 94.62 95 ILE A C 1
ATOM 734 O O . ILE A 1 95 ? 6.104 0.149 3.337 1.00 94.62 95 ILE A O 1
ATOM 738 N N . LEU A 1 96 ? 8.256 0.668 2.979 1.00 93.88 96 LEU A N 1
ATOM 739 C CA . LEU A 1 96 ? 8.615 -0.556 2.242 1.00 93.88 96 LEU A CA 1
ATOM 740 C C . LEU A 1 96 ? 9.029 -1.708 3.176 1.00 93.88 96 LEU A C 1
ATOM 742 O O . LEU A 1 96 ? 9.996 -2.423 2.918 1.00 93.88 96 LEU A O 1
ATOM 746 N N . LEU A 1 97 ? 8.306 -1.878 4.283 1.00 95.31 97 LEU A N 1
ATOM 747 C CA . LEU A 1 97 ? 8.488 -2.997 5.206 1.00 95.31 97 LEU A CA 1
ATOM 748 C C . LEU A 1 97 ? 7.428 -4.057 4.920 1.00 95.31 97 LEU A C 1
ATOM 750 O O . LEU A 1 97 ? 6.235 -3.760 4.906 1.00 95.31 97 LEU A O 1
ATOM 754 N N . ILE A 1 98 ? 7.862 -5.300 4.704 1.00 94.50 98 ILE A N 1
ATOM 755 C CA . ILE A 1 98 ? 6.969 -6.424 4.384 1.00 94.50 98 ILE A CA 1
ATOM 756 C C . ILE A 1 98 ? 5.911 -6.615 5.482 1.00 94.50 98 ILE A C 1
ATOM 758 O O . ILE A 1 98 ? 4.742 -6.833 5.176 1.00 94.50 98 ILE A O 1
ATOM 762 N N . GLU A 1 99 ? 6.295 -6.470 6.749 1.00 95.06 99 GLU A N 1
ATOM 763 C CA . GLU A 1 99 ? 5.406 -6.630 7.910 1.00 95.06 99 GLU A CA 1
ATOM 764 C C . GLU A 1 99 ? 4.279 -5.587 7.946 1.00 95.06 99 GLU A C 1
ATOM 766 O O . GLU A 1 99 ? 3.157 -5.921 8.312 1.00 95.06 99 GLU A O 1
ATOM 771 N N . ASN A 1 100 ? 4.541 -4.362 7.476 1.00 94.75 100 ASN A N 1
ATOM 772 C CA . ASN A 1 100 ? 3.546 -3.285 7.418 1.00 94.75 100 ASN A CA 1
ATOM 773 C C . ASN A 1 100 ? 2.762 -3.245 6.101 1.00 94.75 100 ASN A C 1
ATOM 775 O O . ASN A 1 100 ? 1.979 -2.319 5.877 1.00 94.75 100 ASN A O 1
ATOM 779 N N . SER A 1 101 ? 2.984 -4.213 5.208 1.00 95.56 101 SER A N 1
ATOM 780 C CA . SER A 1 101 ? 2.208 -4.312 3.976 1.00 95.56 101 SER A CA 1
ATOM 781 C C . SER A 1 101 ? 0.752 -4.679 4.273 1.00 95.56 101 SER A C 1
ATOM 783 O O . SER A 1 101 ? 0.454 -5.434 5.197 1.00 95.56 101 SER A O 1
ATOM 785 N N . ILE A 1 102 ? -0.168 -4.125 3.493 1.00 96.56 102 ILE A N 1
ATOM 786 C CA . ILE A 1 102 ? -1.611 -4.246 3.693 1.00 96.56 102 ILE A CA 1
ATOM 787 C C . ILE A 1 102 ? -2.186 -5.110 2.568 1.00 96.56 102 ILE A C 1
ATOM 789 O O . ILE A 1 102 ? -2.027 -4.745 1.402 1.00 96.56 102 ILE A O 1
ATOM 793 N N . PRO A 1 103 ? -2.857 -6.233 2.870 1.00 94.25 103 PRO A N 1
ATOM 794 C CA . PRO A 1 103 ? -3.541 -7.028 1.854 1.00 94.25 103 PRO A CA 1
ATOM 795 C C . PRO A 1 103 ? -4.623 -6.210 1.135 1.00 94.25 103 PRO A C 1
ATOM 797 O O . PRO A 1 103 ? -5.395 -5.502 1.780 1.00 94.25 103 PRO A O 1
ATOM 800 N N . VAL A 1 104 ? -4.705 -6.325 -0.192 1.00 89.75 104 VAL A N 1
ATOM 801 C CA . VAL A 1 104 ? -5.671 -5.567 -1.026 1.00 89.75 104 VAL A CA 1
ATOM 802 C C . VAL A 1 104 ? -6.830 -6.407 -1.589 1.00 89.75 104 VAL A C 1
ATOM 804 O O . VAL A 1 104 ? -7.635 -5.891 -2.365 1.00 89.75 104 VAL A O 1
ATOM 807 N N . ALA A 1 105 ? -6.950 -7.672 -1.167 1.00 71.88 105 ALA A N 1
ATOM 808 C CA . ALA A 1 105 ? -8.018 -8.601 -1.566 1.00 71.88 105 ALA A CA 1
ATOM 809 C C . ALA A 1 105 ? -9.429 -8.215 -1.059 1.00 71.88 105 ALA A C 1
ATOM 811 O O . ALA A 1 105 ? -9.582 -7.663 0.057 1.00 71.88 105 ALA A O 1
#

Nearest PDB structures (foldseek):
  2k5r-assembly1_A  TM=7.847E-01  e=1.877E-06  Xylella fastidiosa Temecula1
  4xst-assembly1_E  TM=2.925E-01  e=3.565E+00  Homo sapiens
  6ceb-assembly1_A  TM=3.227E-01  e=4.337E+00  Homo sapiens
  7md5-assembly1_A  TM=3.227E-01  e=4.337E+00  Homo sapiens
  7md5-assembly1_B  TM=3.260E-01  e=5.635E+00  Homo sapiens

Solvent-accessible surface area (backbone atoms only — not comparable to full-atom values): 6533 Å² total; per-residue (Å²): 136,91,82,82,82,86,75,75,77,78,81,88,68,90,77,83,63,78,82,64,80,74,63,84,58,58,67,75,59,43,74,74,42,52,29,84,88,78,64,40,58,48,42,78,52,55,69,68,58,38,52,56,51,37,54,30,28,76,72,62,71,30,44,26,66,68,66,50,74,41,79,69,81,56,84,38,30,35,20,36,86,83,58,56,42,32,26,43,29,54,98,77,42,74,42,81,44,73,53,63,18,27,70,63,126